Protein AF-A0A243S4L9-F1 (afdb_monomer)

Secondary structure (DSSP, 8-state):
---TTHHHHGGGS------------S--------HHHHHHHHHHHHHHHHHHHHHHH-GGG-HHHHHHHTTSHHHHHHHHHHHHHHHHHHHHHHHHHHHHHHHHHSS-HHHHHHHHHHHHHHHHS-HHHHHHHHHHHHHH-S------TTS-------GGGSHHHHHHS---

Structure (mmCIF, N/CA/C/O backbone):
data_AF-A0A243S4L9-F1
#
_entry.id   AF-A0A243S4L9-F1
#
loop_
_atom_site.group_PDB
_atom_site.id
_atom_site.type_symbol
_atom_site.label_atom_id
_atom_site.label_alt_id
_atom_site.label_comp_id
_atom_site.label_asym_id
_atom_site.label_entity_id
_atom_site.label_seq_id
_atom_site.pdbx_PDB_ins_code
_atom_site.Cartn_x
_atom_site.Cartn_y
_atom_site.Cartn_z
_atom_site.occupancy
_atom_site.B_iso_or_equiv
_atom_site.auth_seq_id
_atom_site.auth_comp_id
_atom_site.auth_asym_id
_atom_site.auth_atom_id
_atom_site.pdbx_PDB_model_num
ATOM 1 N N . MET A 1 1 ? -26.413 -78.019 -57.243 1.00 52.31 1 MET A N 1
ATOM 2 C CA . MET A 1 1 ? -27.837 -77.935 -56.861 1.00 52.31 1 MET A CA 1
ATOM 3 C C . MET A 1 1 ? -27.950 -78.443 -55.435 1.00 52.31 1 MET A C 1
ATOM 5 O O . MET A 1 1 ? -27.911 -79.645 -55.235 1.00 52.31 1 MET A O 1
ATOM 9 N N . VAL A 1 2 ? -27.955 -77.531 -54.462 1.00 54.78 2 VAL A N 1
ATOM 10 C CA . VAL A 1 2 ? -28.235 -77.826 -53.047 1.00 54.78 2 VAL A CA 1
ATOM 11 C C . VAL A 1 2 ? -29.702 -77.471 -52.835 1.00 54.78 2 VAL A C 1
ATOM 13 O O . VAL A 1 2 ? -30.132 -76.404 -53.281 1.00 54.78 2 VAL A O 1
ATOM 16 N N . SER A 1 3 ? -30.482 -78.390 -52.273 1.00 62.06 3 SER A N 1
ATOM 17 C CA . SER A 1 3 ? -31.931 -78.239 -52.160 1.00 62.06 3 SER A CA 1
ATOM 18 C C . SER A 1 3 ? -32.271 -77.345 -50.953 1.00 62.06 3 SER A C 1
ATOM 20 O O . SER A 1 3 ? -31.573 -77.419 -49.941 1.00 62.06 3 SER A O 1
ATOM 22 N N . PRO A 1 4 ? -33.329 -76.510 -50.986 1.00 61.44 4 PRO A N 1
ATOM 23 C CA . PRO A 1 4 ? -33.692 -75.623 -49.868 1.00 61.44 4 PRO A CA 1
ATOM 24 C C . PRO A 1 4 ? -33.952 -76.343 -48.527 1.00 61.44 4 PRO A C 1
ATOM 26 O O . PRO A 1 4 ? -33.908 -75.721 -47.466 1.00 61.44 4 PRO A O 1
ATOM 29 N N . SER A 1 5 ? -34.199 -77.656 -48.559 1.00 65.31 5 SER A N 1
ATOM 30 C CA . SER A 1 5 ? -34.367 -78.519 -47.382 1.00 65.31 5 SER A CA 1
ATOM 31 C C . SER A 1 5 ? -33.074 -78.751 -46.589 1.00 65.31 5 SER A C 1
ATOM 33 O O . SER A 1 5 ? -33.130 -79.023 -45.392 1.00 65.31 5 SER A O 1
ATOM 35 N N . ASP A 1 6 ? -31.905 -78.592 -47.215 1.00 59.66 6 ASP A N 1
ATOM 36 C CA . ASP A 1 6 ? -30.606 -78.835 -46.567 1.00 59.66 6 ASP A CA 1
ATOM 37 C C . ASP A 1 6 ? -30.154 -77.632 -45.712 1.00 59.66 6 ASP A C 1
ATOM 39 O O . ASP A 1 6 ? -29.329 -77.761 -44.804 1.00 59.66 6 ASP A O 1
ATOM 43 N N . LEU A 1 7 ? -30.750 -76.453 -45.946 1.00 59.25 7 LEU A N 1
ATOM 44 C CA . LEU A 1 7 ? -30.537 -75.245 -45.139 1.00 59.25 7 LEU A CA 1
ATOM 45 C C . LEU A 1 7 ? -31.384 -75.223 -43.856 1.00 59.25 7 LEU A C 1
ATOM 47 O O . LEU A 1 7 ? -31.039 -74.539 -42.897 1.00 59.25 7 LEU A O 1
ATOM 51 N N . THR A 1 8 ? -32.501 -75.954 -43.825 1.00 59.66 8 THR A N 1
ATOM 52 C CA . THR A 1 8 ? -33.418 -75.975 -42.672 1.00 59.66 8 THR A CA 1
ATOM 53 C C . THR A 1 8 ? -32.981 -76.971 -41.596 1.00 59.66 8 THR A C 1
ATOM 55 O O . THR A 1 8 ? -33.236 -76.735 -40.417 1.00 59.66 8 THR A O 1
ATOM 58 N N . ALA A 1 9 ? -32.242 -78.024 -41.963 1.00 59.41 9 ALA A N 1
ATOM 59 C CA . ALA A 1 9 ? -31.705 -79.008 -41.019 1.00 59.41 9 ALA A CA 1
ATOM 60 C C . ALA A 1 9 ? -30.466 -78.516 -40.236 1.00 59.41 9 ALA A C 1
ATOM 62 O O . ALA A 1 9 ? -30.217 -78.978 -39.124 1.00 59.41 9 ALA A O 1
ATOM 63 N N . SER A 1 10 ? -29.707 -77.554 -40.772 1.00 55.28 10 SER A N 1
ATOM 64 C CA . SER A 1 10 ? -28.480 -77.028 -40.146 1.00 55.28 10 SER A CA 1
ATOM 65 C C . SER A 1 10 ? -28.710 -75.851 -39.186 1.00 55.28 10 SER A C 1
ATOM 67 O O . SER A 1 10 ? -27.830 -75.531 -38.393 1.00 55.28 10 SER A O 1
ATOM 69 N N . LEU A 1 11 ? -29.908 -75.254 -39.175 1.00 58.56 11 LEU A N 1
ATOM 70 C CA . LEU A 1 11 ? -30.286 -74.198 -38.222 1.00 58.56 11 LEU A CA 1
ATOM 71 C C . LEU A 1 11 ? -30.669 -74.731 -36.828 1.00 58.56 11 LEU A C 1
ATOM 73 O O . LEU A 1 11 ? -30.783 -73.947 -35.889 1.00 58.56 11 LEU A O 1
ATOM 77 N N . HIS A 1 12 ? -30.860 -76.046 -36.671 1.00 56.94 12 HIS A N 1
ATOM 78 C CA . HIS A 1 12 ? -31.264 -76.669 -35.400 1.00 56.94 12 HIS A CA 1
ATOM 79 C C . HIS A 1 12 ? -30.102 -77.243 -34.572 1.00 56.94 12 HIS A C 1
ATOM 81 O O . HIS A 1 12 ? -30.330 -77.840 -33.521 1.00 56.94 12 HIS A O 1
ATOM 87 N N . ALA A 1 13 ? -28.855 -77.052 -35.007 1.00 61.66 13 ALA A N 1
ATOM 88 C CA . ALA A 1 13 ? -27.679 -77.575 -34.323 1.00 61.66 13 ALA A CA 1
ATOM 89 C C . ALA A 1 13 ? -26.776 -76.436 -33.833 1.00 61.66 13 ALA A C 1
ATOM 91 O O . ALA A 1 13 ? -25.832 -76.052 -34.518 1.00 61.66 13 ALA A O 1
ATOM 92 N N . SER A 1 14 ? -27.080 -75.932 -32.630 1.00 52.72 14 SER A N 1
ATOM 93 C CA . SER A 1 14 ? -26.153 -75.404 -31.604 1.00 52.72 14 SER A CA 1
ATOM 94 C C . SER A 1 14 ? -26.756 -74.196 -30.891 1.00 52.72 14 SER A C 1
ATOM 96 O O . SER A 1 14 ? -26.468 -73.048 -31.215 1.00 52.72 14 SER A O 1
ATOM 98 N N . ALA A 1 15 ? -27.566 -74.460 -29.869 1.00 58.66 15 ALA A N 1
ATOM 99 C CA . ALA A 1 15 ? -27.728 -73.524 -28.768 1.00 58.66 15 ALA A CA 1
ATOM 100 C C . ALA A 1 15 ? -26.596 -73.781 -27.757 1.00 58.66 15 ALA A C 1
ATOM 102 O O . ALA A 1 15 ? -26.594 -74.843 -27.130 1.00 58.66 15 ALA A O 1
ATOM 103 N N . PRO A 1 16 ? -25.642 -72.855 -27.551 1.00 54.69 16 PRO A N 1
ATOM 104 C CA . PRO A 1 16 ? -24.924 -72.787 -26.298 1.00 54.69 16 PRO A CA 1
ATOM 105 C C . PRO A 1 16 ? -25.747 -71.954 -25.312 1.00 54.69 16 PRO A C 1
ATOM 107 O O . PRO A 1 16 ? -26.276 -70.888 -25.627 1.00 54.69 16 PRO A O 1
ATOM 110 N N . ALA A 1 17 ? -25.874 -72.512 -24.115 1.00 54.03 17 ALA A N 1
ATOM 111 C CA . ALA A 1 17 ? -26.593 -71.989 -22.974 1.00 54.03 17 ALA A CA 1
ATOM 112 C C . ALA A 1 17 ? -26.356 -70.493 -22.709 1.00 54.03 17 ALA A C 1
ATOM 114 O O . ALA A 1 17 ? -25.229 -70.006 -22.670 1.00 54.03 17 ALA A O 1
ATOM 115 N N . THR A 1 18 ? -27.470 -69.814 -22.450 1.00 53.09 18 THR A N 1
ATOM 116 C CA . 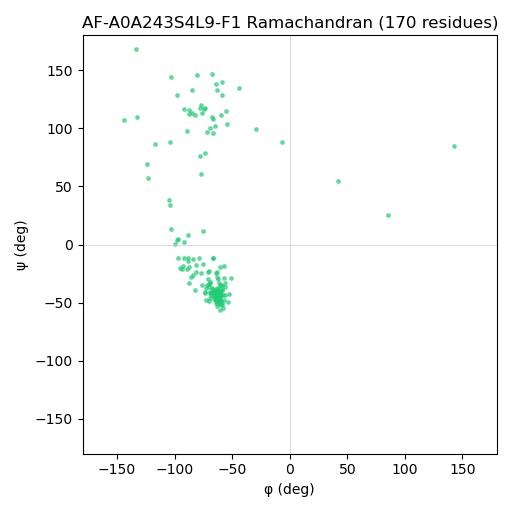THR A 1 18 ? -27.672 -68.671 -21.558 1.00 53.09 18 THR A CA 1
ATOM 117 C C . THR A 1 18 ? -26.450 -68.294 -20.708 1.00 53.09 18 THR A C 1
ATOM 119 O O . THR A 1 18 ? -26.302 -68.721 -19.566 1.00 53.09 18 THR A O 1
ATOM 122 N N . GLY A 1 19 ? -25.587 -67.440 -21.249 1.00 49.00 19 GLY A N 1
ATOM 123 C CA . GLY A 1 19 ? -24.587 -66.702 -20.486 1.00 49.00 19 GLY A CA 1
ATOM 124 C C . GLY A 1 19 ? -25.060 -65.266 -20.347 1.00 49.00 19 GLY A C 1
ATOM 125 O O . GLY A 1 19 ? -24.766 -64.445 -21.209 1.00 49.00 19 GLY A O 1
ATOM 126 N N . GLY A 1 20 ? -25.842 -64.979 -19.304 1.00 49.94 20 GLY A N 1
ATOM 127 C CA . GLY A 1 20 ? -26.303 -63.630 -18.994 1.00 49.94 20 GLY A CA 1
ATOM 128 C C . GLY A 1 20 ? -25.117 -62.674 -18.879 1.00 49.94 20 GLY A C 1
ATOM 129 O O . GLY A 1 20 ? -24.396 -62.679 -17.881 1.00 49.94 20 GLY A O 1
ATOM 130 N N . ALA A 1 21 ? -24.908 -61.857 -19.909 1.00 50.62 21 ALA A N 1
ATOM 131 C CA . ALA A 1 21 ? -24.035 -60.702 -19.836 1.00 50.62 21 ALA A CA 1
ATOM 132 C C . ALA A 1 21 ? -24.694 -59.718 -18.867 1.00 50.62 21 ALA A C 1
ATOM 134 O O . ALA A 1 21 ? -25.634 -59.014 -19.221 1.00 50.62 21 ALA A O 1
ATOM 135 N N . LYS A 1 22 ? -24.241 -59.790 -17.613 1.00 57.59 22 LYS A N 1
ATOM 136 C CA . LYS A 1 22 ? -24.585 -58.946 -16.470 1.00 57.59 22 LYS A CA 1
ATOM 137 C C . LYS A 1 22 ? -24.976 -57.523 -16.894 1.00 57.59 22 LYS A C 1
ATOM 139 O O . LYS A 1 22 ? -24.121 -56.661 -17.051 1.00 57.59 22 LYS A O 1
ATOM 144 N N . THR A 1 23 ? -26.278 -57.261 -16.954 1.00 53.56 23 THR A N 1
ATOM 145 C CA . THR A 1 23 ? -26.860 -55.909 -16.865 1.00 53.56 23 THR A CA 1
ATOM 146 C C . THR A 1 23 ? -26.828 -55.383 -15.416 1.00 53.56 23 THR A C 1
ATOM 148 O O . THR A 1 23 ? -27.438 -54.367 -15.101 1.00 53.56 23 THR A O 1
ATOM 151 N N . ASP A 1 24 ? -26.105 -56.068 -14.525 1.00 54.69 24 ASP A N 1
ATOM 152 C CA . ASP A 1 24 ? -26.030 -55.796 -13.087 1.00 54.69 24 ASP A CA 1
ATOM 153 C C . ASP A 1 24 ? -24.939 -54.790 -12.693 1.00 54.69 24 ASP A C 1
ATOM 155 O O . ASP A 1 24 ? -24.702 -54.590 -11.504 1.00 54.69 24 ASP A O 1
ATOM 159 N N . ASP A 1 25 ? -24.279 -54.136 -13.652 1.00 60.59 25 ASP A N 1
ATOM 160 C CA . ASP A 1 25 ? -23.197 -53.182 -13.362 1.00 60.59 25 ASP A CA 1
ATOM 161 C C . ASP A 1 25 ? -23.628 -51.714 -13.510 1.00 60.59 25 ASP A C 1
ATOM 163 O O . ASP A 1 25 ? -22.858 -50.844 -13.909 1.00 60.59 25 ASP A O 1
ATOM 167 N N . LEU A 1 26 ? -24.892 -51.418 -13.186 1.00 66.06 26 LEU A N 1
ATOM 168 C CA . LEU A 1 26 ? -25.318 -50.048 -12.907 1.00 66.06 26 LEU A CA 1
ATOM 169 C C . LEU A 1 26 ? -25.083 -49.769 -11.414 1.00 66.06 26 LEU A C 1
ATOM 171 O O . LEU A 1 26 ? -25.766 -50.362 -10.574 1.00 66.06 26 LEU A O 1
ATOM 175 N N . PRO A 1 27 ? -24.138 -48.877 -11.048 1.00 65.44 27 PRO A N 1
ATOM 176 C CA . PRO A 1 27 ? -23.802 -48.607 -9.656 1.00 65.44 27 PRO A CA 1
ATOM 177 C C . PRO A 1 27 ? -25.045 -48.194 -8.868 1.00 65.44 27 PRO A C 1
ATOM 179 O O . PRO A 1 27 ? -25.651 -47.151 -9.120 1.00 65.44 27 PRO A O 1
ATOM 182 N N . ARG A 1 28 ? -25.443 -49.021 -7.897 1.00 64.56 28 ARG A N 1
ATOM 183 C CA . ARG A 1 28 ? -26.594 -48.763 -7.028 1.00 64.56 28 ARG A CA 1
ATOM 184 C C . ARG A 1 28 ? -26.320 -47.524 -6.177 1.00 64.56 28 ARG A C 1
ATOM 186 O O . ARG A 1 28 ? -25.606 -47.585 -5.177 1.00 64.56 28 ARG A O 1
ATOM 193 N N . ILE A 1 29 ? -26.909 -46.396 -6.566 1.00 61.16 29 ILE A N 1
ATOM 194 C CA . ILE A 1 29 ? -26.822 -45.131 -5.833 1.00 61.16 29 ILE A CA 1
ATOM 195 C C . ILE A 1 29 ? -27.603 -45.284 -4.524 1.00 61.16 29 ILE A C 1
ATOM 197 O O . ILE A 1 29 ? -28.830 -45.199 -4.490 1.00 61.16 29 ILE A O 1
ATOM 201 N N . VAL A 1 30 ? -26.887 -45.529 -3.427 1.00 63.09 30 VAL A N 1
ATOM 202 C CA . VAL A 1 30 ? -27.450 -45.495 -2.074 1.00 63.09 30 VAL A CA 1
ATOM 203 C C . VAL A 1 30 ? -27.355 -44.054 -1.560 1.00 63.09 30 VAL A C 1
ATOM 205 O O . VAL A 1 30 ? -26.243 -43.550 -1.379 1.00 63.09 30 VAL A O 1
ATOM 208 N N . PRO A 1 31 ? -28.476 -43.358 -1.296 1.00 60.91 31 PRO A N 1
ATOM 209 C CA . PRO A 1 31 ? -28.429 -41.997 -0.782 1.00 60.91 31 PRO A CA 1
ATOM 210 C C . PRO A 1 31 ? -27.954 -42.007 0.678 1.00 60.91 31 PRO A C 1
ATOM 212 O O . PRO A 1 31 ? -28.738 -42.192 1.611 1.00 60.91 31 PRO A O 1
ATOM 215 N N . ARG A 1 32 ? -26.654 -41.779 0.908 1.00 59.81 32 ARG A N 1
ATOM 216 C CA . ARG A 1 32 ? -26.142 -41.467 2.251 1.00 59.81 32 ARG A CA 1
ATOM 217 C C . ARG A 1 32 ? -26.676 -40.100 2.672 1.00 59.81 32 ARG A C 1
ATOM 219 O O . ARG A 1 32 ? -26.245 -39.067 2.163 1.00 59.81 32 ARG A O 1
ATOM 226 N N . ARG A 1 33 ? -27.594 -40.076 3.637 1.00 59.59 33 ARG A N 1
ATOM 227 C CA . ARG A 1 33 ? -28.068 -38.838 4.270 1.00 59.59 33 ARG A CA 1
ATOM 228 C C . ARG A 1 33 ? -26.908 -38.225 5.062 1.00 59.59 33 ARG A C 1
ATOM 230 O O . ARG A 1 33 ? -26.494 -38.768 6.081 1.00 59.59 33 ARG A O 1
ATOM 237 N N . HIS A 1 34 ? -26.349 -37.119 4.572 1.00 64.81 34 HIS A N 1
ATOM 238 C CA . HIS A 1 34 ? -25.206 -36.426 5.181 1.00 64.81 34 HIS A CA 1
ATOM 239 C C . HIS A 1 34 ? -25.640 -35.607 6.414 1.00 64.81 34 HIS A C 1
ATOM 241 O O . HIS A 1 34 ? -25.486 -34.388 6.451 1.00 64.81 34 HIS A O 1
ATOM 247 N N . ILE A 1 35 ? -26.186 -36.279 7.431 1.00 71.69 35 ILE A N 1
ATOM 248 C CA . ILE A 1 35 ? -26.654 -35.658 8.682 1.00 71.69 35 ILE A CA 1
ATOM 249 C C . ILE A 1 35 ? -25.494 -34.943 9.391 1.00 71.69 35 ILE A C 1
ATOM 251 O O . ILE A 1 35 ? -25.684 -33.852 9.913 1.00 71.69 35 ILE A O 1
ATOM 255 N N . GLY A 1 36 ? -24.270 -35.483 9.312 1.00 77.56 36 GLY A N 1
ATOM 256 C CA . GLY A 1 36 ? -23.070 -34.836 9.857 1.00 77.56 36 GLY A CA 1
ATOM 257 C C . GLY A 1 36 ? -22.729 -33.495 9.195 1.00 77.56 36 GLY A C 1
ATOM 258 O O . GLY A 1 36 ? -22.353 -32.558 9.890 1.00 77.56 36 GLY A O 1
ATOM 259 N N . ARG A 1 37 ? -22.935 -33.362 7.874 1.00 79.62 37 ARG A N 1
ATOM 260 C CA . ARG A 1 37 ? -22.767 -32.083 7.157 1.00 79.62 37 ARG A CA 1
ATOM 261 C C . ARG A 1 37 ? -23.884 -31.100 7.495 1.00 79.62 37 ARG A C 1
ATOM 263 O O . ARG A 1 37 ? -23.652 -29.901 7.538 1.00 79.62 37 ARG A O 1
ATOM 270 N N . LEU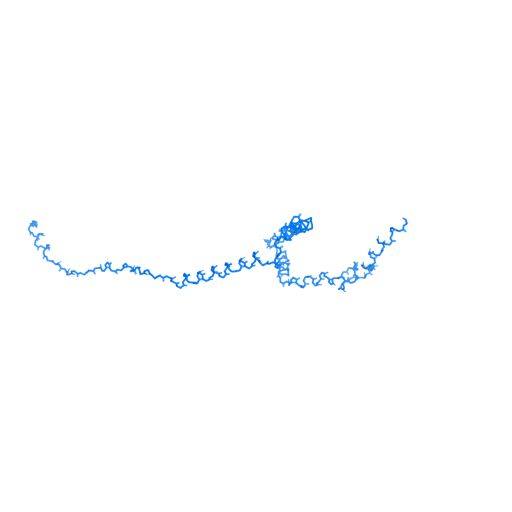 A 1 38 ? -25.096 -31.607 7.716 1.00 82.69 38 LEU A N 1
ATOM 271 C CA . LEU A 1 38 ? -26.232 -30.778 8.104 1.00 82.69 38 LEU A CA 1
ATOM 272 C C . LEU A 1 38 ? -26.054 -30.230 9.526 1.00 82.69 38 LEU A C 1
ATOM 274 O O . LEU A 1 38 ? -26.312 -29.057 9.765 1.00 82.69 38 LEU A O 1
ATOM 278 N N . LEU A 1 39 ? -25.566 -31.064 10.446 1.00 87.88 39 LEU A N 1
ATOM 279 C CA . LEU A 1 39 ? -25.280 -30.680 11.823 1.00 87.88 39 LEU A CA 1
ATOM 280 C C . LEU A 1 39 ? -24.133 -29.667 11.884 1.00 87.88 39 LEU A C 1
ATOM 282 O O . LEU A 1 39 ? -24.271 -28.639 12.538 1.00 87.88 39 LEU A O 1
ATOM 286 N N . SER A 1 40 ? -23.031 -29.906 11.164 1.00 84.69 40 SER A N 1
ATOM 287 C CA . SER A 1 40 ? -21.921 -28.950 11.112 1.00 84.69 40 SER A CA 1
ATOM 288 C C . SER A 1 40 ? -22.324 -27.631 10.453 1.00 84.69 40 SER A C 1
ATOM 290 O O . SER A 1 40 ? -21.955 -26.571 10.954 1.00 84.69 40 SER A O 1
ATOM 292 N N . ALA A 1 41 ? -23.135 -27.673 9.392 1.00 88.00 41 ALA A N 1
ATOM 293 C CA . ALA A 1 41 ? -23.698 -26.475 8.780 1.00 88.00 41 ALA A CA 1
ATOM 294 C C . ALA A 1 41 ? -24.608 -25.719 9.757 1.00 88.00 41 ALA A C 1
ATOM 296 O O . ALA A 1 41 ? -24.455 -24.512 9.900 1.00 88.00 41 ALA A O 1
ATOM 297 N N . ALA A 1 42 ? -25.500 -2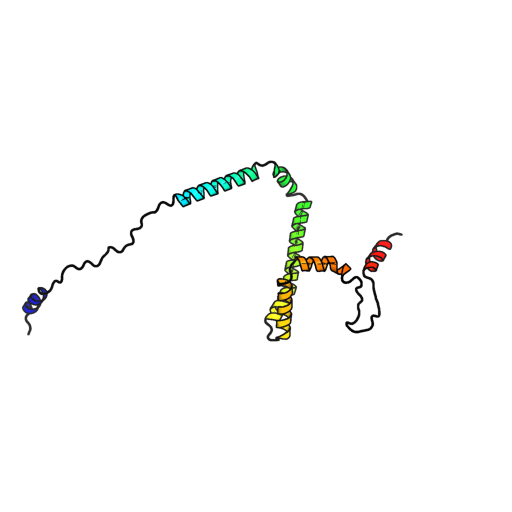6.409 10.472 1.00 91.88 42 ALA A N 1
ATOM 298 C CA . ALA A 1 42 ? -26.381 -25.791 11.461 1.00 91.88 42 ALA A CA 1
ATOM 299 C C . ALA A 1 42 ? -25.592 -25.137 12.605 1.00 91.88 42 ALA A C 1
ATOM 301 O O . ALA A 1 42 ? -25.884 -24.004 12.979 1.00 91.88 42 ALA A O 1
ATOM 302 N N . VAL A 1 43 ? -24.555 -25.809 13.117 1.00 94.44 43 VAL A N 1
ATOM 303 C CA . VAL A 1 43 ? -23.670 -25.263 14.157 1.00 94.44 43 VAL A CA 1
ATOM 304 C C . VAL A 1 43 ? -22.891 -24.053 13.641 1.00 94.44 43 VAL A C 1
ATOM 306 O O . VAL A 1 43 ? -22.848 -23.030 14.317 1.00 94.44 43 VAL A O 1
ATOM 309 N N . ALA A 1 44 ? -22.319 -24.122 12.437 1.00 92.94 44 ALA A N 1
ATOM 310 C CA . ALA A 1 44 ? -21.611 -22.991 11.838 1.00 92.94 44 ALA A CA 1
ATOM 311 C C . ALA A 1 44 ? -22.538 -21.782 11.637 1.00 92.94 44 ALA A C 1
ATOM 313 O O . ALA A 1 44 ? -22.158 -20.653 11.943 1.00 92.94 44 ALA A O 1
ATOM 314 N N . LEU A 1 45 ? -23.771 -22.019 11.182 1.00 94.50 45 LEU A N 1
ATOM 315 C CA . LEU A 1 45 ? -24.772 -20.973 10.978 1.00 94.50 45 LEU A CA 1
ATOM 316 C C . LE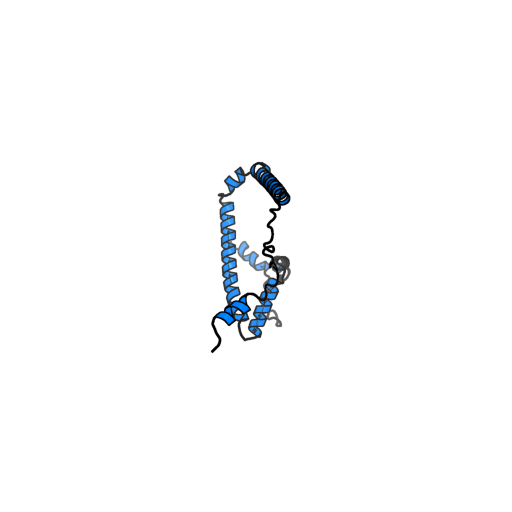U A 1 45 ? -25.226 -20.363 12.309 1.00 94.50 45 LEU A C 1
ATOM 318 O O . LEU A 1 45 ? -25.393 -19.149 12.398 1.00 94.50 45 LEU A O 1
ATOM 322 N N . LEU A 1 46 ? -25.352 -21.182 13.358 1.00 94.69 46 LEU A N 1
ATOM 323 C CA . LEU A 1 46 ? -25.646 -20.729 14.716 1.00 94.69 46 LEU A CA 1
ATOM 324 C C . LEU A 1 46 ? -24.517 -19.846 15.267 1.00 94.69 46 LEU A C 1
ATOM 326 O O . LEU A 1 46 ? -24.784 -18.756 15.768 1.00 94.69 46 LEU A O 1
ATOM 330 N N . LEU A 1 47 ? -23.261 -20.282 15.143 1.00 94.00 47 LEU A N 1
ATOM 331 C CA . LEU A 1 47 ? -22.097 -19.511 15.592 1.00 94.00 47 LEU A CA 1
ATOM 332 C C . LEU A 1 47 ? -21.970 -18.191 14.830 1.00 94.00 47 LEU A C 1
ATOM 334 O O . LEU A 1 47 ? -21.740 -17.146 15.436 1.00 94.00 47 LEU A O 1
ATOM 338 N N . PHE A 1 48 ? -22.182 -18.219 13.515 1.00 94.50 48 PHE A N 1
ATOM 339 C CA . PHE A 1 48 ? -22.211 -17.014 12.697 1.00 94.50 48 PHE A CA 1
ATOM 340 C C . PHE A 1 48 ? -23.340 -16.068 13.130 1.00 94.50 48 PHE A C 1
ATOM 342 O O . PHE A 1 48 ? -23.104 -14.877 13.326 1.00 94.50 48 PHE A O 1
ATOM 349 N N . ALA A 1 49 ? -24.547 -16.589 13.370 1.00 93.31 49 ALA A N 1
ATOM 350 C CA . ALA A 1 49 ? -25.668 -15.798 13.870 1.00 93.31 49 ALA A CA 1
ATOM 351 C C . ALA A 1 49 ? -25.382 -15.205 15.259 1.00 93.31 49 ALA A C 1
ATOM 353 O O . ALA A 1 49 ? -25.729 -14.050 15.504 1.00 93.31 49 ALA A O 1
ATOM 354 N N . MET A 1 50 ? -24.711 -15.942 16.151 1.00 90.75 50 MET A N 1
ATOM 355 C CA . MET A 1 50 ? -24.263 -15.426 17.451 1.00 90.75 50 MET A CA 1
ATOM 356 C C . MET A 1 50 ? -23.218 -14.318 17.300 1.00 90.75 50 MET A C 1
ATOM 358 O O . MET A 1 50 ? -23.299 -13.316 18.013 1.00 90.75 50 MET A O 1
ATOM 362 N N . LEU A 1 51 ? -22.276 -14.455 16.364 1.00 91.88 51 LEU A N 1
ATOM 363 C CA . LEU A 1 51 ? -21.275 -13.427 16.083 1.00 91.88 51 LEU A CA 1
ATOM 364 C C . LEU A 1 51 ? -21.934 -12.149 15.555 1.00 91.88 51 LEU A C 1
ATOM 366 O O . LEU A 1 51 ? -21.704 -11.075 16.101 1.00 91.88 51 LEU A O 1
ATOM 370 N N . VAL A 1 52 ? -22.801 -12.265 14.547 1.00 91.50 52 VAL A N 1
ATOM 371 C CA . VAL A 1 52 ? -23.535 -11.124 13.975 1.00 91.50 52 VAL A CA 1
ATOM 372 C C . VAL A 1 52 ? -24.420 -10.468 15.032 1.00 91.50 52 VAL A C 1
ATOM 374 O O . VAL A 1 52 ? -24.416 -9.248 15.177 1.00 91.50 52 VAL A O 1
ATOM 377 N N . ASN A 1 53 ? -25.134 -11.275 15.818 1.00 90.19 53 ASN A N 1
ATOM 378 C CA . ASN A 1 53 ? -25.918 -10.812 16.953 1.00 90.19 53 ASN A CA 1
ATOM 379 C C . ASN A 1 53 ? -25.063 -9.982 17.927 1.00 90.19 53 ASN A C 1
ATOM 381 O O . ASN A 1 53 ? -25.457 -8.875 18.295 1.00 90.19 53 ASN A O 1
ATOM 385 N N . SER A 1 54 ? -23.896 -10.507 18.30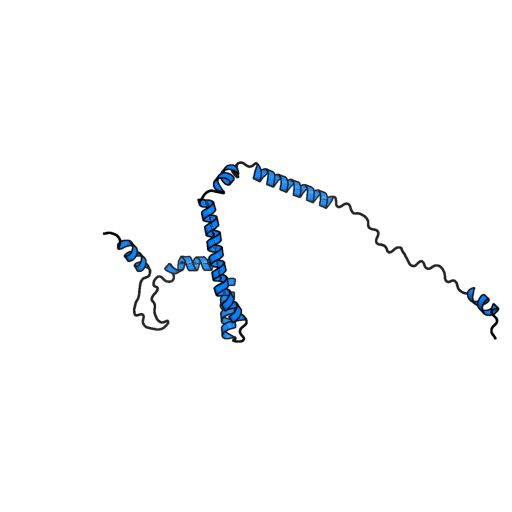7 1.00 87.94 54 SER A N 1
ATOM 386 C CA . SER A 1 54 ? -22.953 -9.828 19.193 1.00 87.94 54 SER A CA 1
ATOM 387 C C . SER A 1 54 ? -22.482 -8.512 18.582 1.00 87.94 54 SER A C 1
ATOM 389 O O . SER A 1 54 ? -22.636 -7.471 19.200 1.00 87.94 54 SER A O 1
ATOM 391 N N . VAL A 1 55 ? -22.014 -8.515 17.336 1.00 88.62 55 VAL A N 1
ATOM 392 C CA . VAL A 1 55 ? -21.529 -7.314 16.641 1.00 88.62 55 VAL A CA 1
ATOM 393 C C . VAL A 1 55 ? -22.608 -6.227 16.578 1.00 88.62 55 VAL A C 1
ATOM 395 O O . VAL A 1 55 ? -22.351 -5.094 16.972 1.00 88.62 55 VAL A O 1
ATOM 398 N N . VAL A 1 56 ? -23.836 -6.568 16.179 1.00 86.00 56 VAL A N 1
ATOM 399 C CA . VAL A 1 56 ? -24.927 -5.594 15.994 1.00 86.00 56 VAL A CA 1
ATOM 400 C C . VAL A 1 56 ? -25.492 -5.078 17.321 1.00 86.00 56 VAL A C 1
ATOM 402 O O . VAL A 1 56 ? -25.765 -3.885 17.446 1.00 86.00 56 VAL A O 1
ATOM 405 N N . ARG A 1 57 ? -25.688 -5.944 18.325 1.00 81.75 57 ARG A N 1
ATOM 406 C CA . ARG A 1 57 ? -26.320 -5.552 19.603 1.00 81.75 57 ARG A CA 1
ATOM 407 C C . ARG A 1 57 ? -25.333 -5.108 20.679 1.00 81.75 57 ARG A C 1
ATOM 409 O O . ARG A 1 57 ? -25.759 -4.541 21.686 1.00 81.75 57 ARG A O 1
ATOM 416 N N . ASN A 1 58 ? -24.036 -5.329 20.494 1.00 85.12 58 ASN A N 1
ATOM 417 C CA . ASN A 1 58 ? -23.039 -4.918 21.471 1.00 85.12 58 ASN A CA 1
ATOM 418 C C . ASN A 1 58 ? -22.832 -3.398 21.432 1.00 85.12 58 ASN A C 1
ATOM 420 O O . ASN A 1 58 ? -22.333 -2.830 20.460 1.00 85.12 58 ASN A O 1
ATOM 424 N N . ARG A 1 59 ? -23.172 -2.747 22.551 1.00 76.25 59 ARG A N 1
ATOM 425 C CA . ARG A 1 59 ? -23.016 -1.300 22.750 1.00 76.25 59 ARG A CA 1
ATOM 426 C C . ARG A 1 59 ? -21.560 -0.835 22.647 1.00 76.25 59 ARG A C 1
ATOM 428 O O . ARG A 1 59 ? -21.346 0.343 22.386 1.00 76.25 59 ARG A O 1
ATOM 435 N N . ALA A 1 60 ? -20.577 -1.728 22.791 1.00 78.69 60 ALA A N 1
ATOM 436 C CA . ALA A 1 60 ? -19.164 -1.407 22.597 1.00 78.69 60 ALA A CA 1
ATOM 437 C C . ALA A 1 60 ? -18.835 -0.963 21.159 1.00 78.69 60 ALA A C 1
ATOM 439 O O . ALA A 1 60 ? -17.943 -0.142 20.981 1.00 78.69 60 ALA A O 1
ATOM 440 N N . PHE A 1 61 ? -19.567 -1.444 20.142 1.00 76.81 61 PHE A N 1
ATOM 441 C CA . PHE A 1 61 ? -19.347 -1.032 18.747 1.00 76.81 61 PHE A CA 1
ATOM 442 C C . PHE A 1 61 ? -19.880 0.373 18.432 1.00 76.81 61 PHE A C 1
ATOM 444 O O . PHE A 1 61 ? -19.498 0.944 17.417 1.00 76.81 61 PHE A O 1
ATOM 451 N N . GLN A 1 62 ? -20.751 0.932 19.286 1.00 84.31 62 GLN A N 1
ATOM 452 C CA . GLN A 1 62 ? -21.324 2.278 19.144 1.00 84.31 62 GLN A CA 1
ATOM 453 C C . GLN A 1 62 ? -21.746 2.631 17.704 1.00 84.31 62 GLN A C 1
ATOM 455 O O . GLN A 1 62 ? -21.351 3.663 17.160 1.00 84.31 62 GLN A O 1
ATOM 460 N N . TRP A 1 63 ? -22.591 1.792 17.091 1.00 83.44 63 TRP A N 1
ATOM 461 C CA . TRP A 1 63 ? -23.077 1.960 15.709 1.00 83.44 63 TRP A CA 1
ATOM 462 C C . TRP A 1 63 ? -23.653 3.351 15.404 1.00 83.44 63 TRP A C 1
ATOM 464 O O . TRP A 1 63 ? -23.554 3.832 14.280 1.00 83.44 63 TRP A O 1
ATOM 474 N N . GLU A 1 64 ? -24.195 4.030 16.413 1.00 81.81 64 GLU A N 1
ATOM 475 C CA . GLU A 1 64 ? -24.680 5.409 16.325 1.00 81.81 64 GLU A CA 1
ATOM 476 C C . GLU A 1 64 ? -23.549 6.436 16.110 1.00 81.81 64 GLU A C 1
ATOM 478 O O . GLU A 1 64 ? -23.682 7.363 15.313 1.00 81.81 64 GLU A O 1
ATOM 483 N N . VAL A 1 65 ? -22.408 6.276 16.790 1.00 80.81 65 VAL A N 1
ATOM 484 C CA . VAL A 1 65 ? -21.224 7.136 16.610 1.00 80.81 65 VAL A CA 1
ATOM 485 C C . VAL A 1 65 ? -20.591 6.884 15.250 1.00 80.81 65 VAL A C 1
ATOM 487 O O . VAL A 1 65 ? -20.244 7.854 14.575 1.00 80.81 65 VAL A O 1
ATOM 490 N N . VAL A 1 66 ? -20.511 5.616 14.833 1.00 81.69 66 VAL A N 1
ATOM 491 C CA . VAL A 1 66 ? -20.038 5.229 13.497 1.00 81.69 66 VAL A CA 1
ATOM 492 C C . VAL A 1 66 ? -20.916 5.870 12.426 1.00 81.69 66 VAL A C 1
ATOM 494 O O . VAL A 1 66 ? -20.390 6.573 11.573 1.00 81.69 66 VAL A O 1
ATOM 497 N N . GLY A 1 67 ? -22.243 5.718 12.511 1.00 81.44 67 GLY A N 1
ATOM 498 C CA . GLY A 1 67 ? -23.179 6.309 11.551 1.00 81.44 67 GLY A CA 1
ATOM 499 C C . GLY A 1 67 ? -23.076 7.834 11.459 1.00 81.44 67 GLY A C 1
ATOM 500 O O . GLY A 1 67 ? -23.105 8.379 10.360 1.00 81.44 67 GLY A O 1
ATOM 501 N N . ARG A 1 68 ? -22.878 8.527 12.591 1.00 81.81 68 ARG A N 1
ATOM 502 C CA . ARG A 1 68 ? -22.691 9.989 12.614 1.00 81.81 68 ARG A CA 1
ATOM 503 C C . ARG A 1 68 ? -21.337 10.459 12.074 1.00 81.81 68 ARG A C 1
ATOM 505 O O . ARG A 1 68 ? -21.282 11.506 11.440 1.00 81.81 68 ARG A O 1
ATOM 512 N N . HIS A 1 69 ? -20.249 9.728 12.332 1.00 82.94 69 HIS A N 1
ATOM 513 C CA . HIS A 1 69 ? -18.900 10.125 11.896 1.00 82.94 69 HIS A CA 1
ATOM 514 C C . HIS A 1 69 ? -18.541 9.624 10.499 1.00 82.94 69 HIS A C 1
ATOM 516 O O . HIS A 1 69 ? -17.593 10.140 9.909 1.00 82.94 69 HIS A O 1
ATOM 522 N N . PHE A 1 70 ? -19.298 8.677 9.943 1.00 81.75 70 PHE A N 1
ATOM 523 C CA . PHE A 1 70 ? -19.050 8.124 8.612 1.00 81.75 70 PHE A CA 1
ATOM 524 C C . PHE A 1 70 ? -19.011 9.207 7.523 1.00 81.75 70 PHE A C 1
ATOM 526 O O . PHE A 1 70 ? -18.192 9.137 6.614 1.00 81.75 70 PHE A O 1
ATOM 533 N N . THR A 1 71 ? -19.851 10.241 7.647 1.00 83.25 71 THR A N 1
ATOM 534 C CA . THR A 1 71 ? -19.893 11.401 6.738 1.00 83.25 71 THR A CA 1
ATOM 535 C C . THR A 1 71 ? -19.235 12.652 7.321 1.00 83.25 71 THR A C 1
ATOM 537 O O . THR A 1 71 ? -19.447 13.752 6.815 1.00 83.25 71 THR A O 1
ATOM 540 N N . SER A 1 72 ? -18.471 12.526 8.409 1.00 87.06 72 SER A N 1
ATOM 541 C CA . SER A 1 72 ? -17.710 13.659 8.940 1.00 87.06 72 SER A CA 1
ATOM 542 C C . SER A 1 72 ? -16.593 14.049 7.970 1.00 87.06 72 SER A C 1
ATOM 544 O O . SER A 1 72 ? -16.007 13.183 7.315 1.00 87.06 72 SER A O 1
ATOM 546 N N . ALA A 1 73 ? -16.275 15.346 7.903 1.00 87.50 73 ALA A N 1
ATOM 547 C CA . ALA A 1 73 ? -15.221 15.861 7.027 1.00 87.50 73 ALA A CA 1
ATOM 548 C C . ALA A 1 73 ? -13.895 15.112 7.232 1.00 87.50 73 ALA A C 1
ATOM 550 O O . ALA A 1 73 ? -13.302 14.664 6.267 1.00 87.50 73 ALA A O 1
ATOM 551 N N . ALA A 1 74 ? -13.509 14.828 8.480 1.00 89.06 74 ALA A N 1
ATOM 552 C CA . ALA A 1 74 ? -12.282 14.092 8.783 1.00 89.06 74 ALA A CA 1
ATOM 553 C C . ALA A 1 74 ? -12.227 12.684 8.154 1.00 89.06 74 ALA A C 1
ATOM 555 O O . ALA A 1 74 ? -11.172 12.260 7.682 1.00 89.06 74 ALA A O 1
ATOM 556 N N . VAL A 1 75 ? -13.347 11.950 8.131 1.00 90.88 75 VAL A N 1
ATOM 557 C CA . VAL A 1 75 ? -13.405 10.604 7.532 1.00 90.88 75 VAL A CA 1
ATOM 558 C C . VAL A 1 75 ? -13.370 10.685 6.008 1.00 90.88 75 VAL A C 1
ATOM 560 O O . VAL A 1 75 ? -12.658 9.907 5.372 1.00 90.88 75 VAL A O 1
ATOM 563 N N . LEU A 1 76 ? -14.087 11.644 5.421 1.00 92.81 76 LEU A N 1
ATOM 564 C CA . LEU A 1 76 ? -14.084 11.865 3.975 1.00 92.81 76 LEU A CA 1
ATOM 565 C C . LEU A 1 76 ? -12.727 12.376 3.475 1.00 92.81 76 LEU A C 1
ATOM 567 O O . LEU A 1 76 ? -12.238 11.879 2.466 1.00 92.81 76 LEU A O 1
ATOM 571 N N . ASP A 1 77 ? -12.083 13.284 4.203 1.00 93.75 77 ASP A N 1
ATOM 572 C CA . ASP A 1 77 ? -10.752 13.807 3.888 1.00 93.75 77 ASP A CA 1
ATOM 573 C C . ASP A 1 77 ? -9.692 12.710 4.003 1.00 93.75 77 ASP A C 1
ATOM 575 O O . ASP A 1 77 ? -8.839 12.576 3.127 1.00 93.75 77 ASP A O 1
ATOM 579 N N . GLY A 1 78 ? -9.773 11.865 5.037 1.00 93.50 78 GLY A N 1
ATOM 580 C CA . GLY A 1 78 ? -8.915 10.688 5.167 1.00 93.50 78 GLY A CA 1
ATOM 581 C C . GLY A 1 78 ? -9.107 9.703 4.011 1.00 93.50 78 GLY A C 1
ATOM 582 O O . GLY A 1 78 ? -8.130 9.236 3.420 1.00 93.50 78 GLY A O 1
ATOM 583 N N . LEU A 1 79 ? -10.358 9.427 3.633 1.00 94.62 79 LEU A N 1
ATOM 584 C CA . LEU A 1 79 ? -10.676 8.571 2.490 1.00 94.62 79 LEU A CA 1
ATOM 585 C C . LEU A 1 79 ? -10.127 9.160 1.184 1.00 94.62 79 LEU A C 1
ATOM 587 O O . LEU A 1 79 ? -9.432 8.462 0.444 1.00 94.62 79 LEU A O 1
ATOM 591 N N . LEU A 1 80 ? -10.369 10.445 0.926 1.00 96.12 80 LEU A N 1
ATOM 592 C CA . LEU A 1 80 ? -9.852 11.149 -0.245 1.00 96.12 80 LEU A CA 1
ATOM 593 C C . LEU A 1 80 ? -8.324 11.152 -0.269 1.00 96.12 80 LEU A C 1
ATOM 595 O O . LEU A 1 80 ? -7.744 10.898 -1.321 1.00 96.12 80 LEU A O 1
ATOM 599 N N . LEU A 1 81 ? -7.667 11.355 0.873 1.00 96.62 81 LEU A N 1
ATOM 600 C CA . LEU A 1 81 ? -6.212 11.315 0.977 1.00 96.62 81 LEU A CA 1
ATOM 601 C C . LEU A 1 81 ? -5.663 9.925 0.646 1.00 96.62 81 LEU A C 1
ATOM 603 O O . LEU A 1 81 ? -4.725 9.819 -0.140 1.00 96.62 81 LEU A O 1
ATOM 607 N N . THR A 1 82 ? -6.246 8.853 1.194 1.00 96.25 82 THR A N 1
ATOM 608 C CA . THR A 1 82 ? -5.811 7.482 0.865 1.00 96.25 82 THR A CA 1
ATOM 609 C C . THR A 1 82 ? -6.014 7.160 -0.610 1.00 96.25 82 THR A C 1
ATOM 611 O O . THR A 1 82 ? -5.129 6.568 -1.229 1.00 96.25 82 THR A O 1
ATOM 614 N N . LEU A 1 83 ? -7.133 7.590 -1.200 1.00 97.38 83 LEU A N 1
ATOM 615 C CA . LEU A 1 83 ? -7.429 7.373 -2.611 1.00 97.38 83 LEU A CA 1
ATOM 616 C C . LEU A 1 83 ? -6.487 8.177 -3.512 1.00 97.38 83 LEU A C 1
ATOM 618 O O . LEU A 1 83 ? -5.957 7.640 -4.483 1.00 97.38 83 LEU A O 1
ATOM 622 N N . TRP A 1 84 ? -6.230 9.435 -3.160 1.00 97.69 84 TRP A N 1
ATOM 623 C CA . TRP A 1 84 ? -5.298 10.307 -3.865 1.00 97.69 84 TRP A CA 1
ATOM 624 C C . TRP A 1 84 ? -3.870 9.762 -3.799 1.00 97.69 84 TRP A C 1
ATOM 626 O O . TRP A 1 84 ? -3.237 9.590 -4.838 1.00 97.69 84 TRP A O 1
ATOM 636 N N . LEU A 1 85 ? -3.390 9.389 -2.606 1.00 96.94 85 LEU A N 1
ATOM 637 C CA . LEU A 1 85 ? -2.077 8.763 -2.422 1.00 96.94 85 LEU A CA 1
ATOM 638 C C . LEU A 1 85 ? -1.968 7.450 -3.199 1.00 96.94 85 LEU A C 1
ATOM 640 O O . LEU A 1 85 ? -0.963 7.220 -3.868 1.00 96.94 85 LEU A O 1
ATOM 644 N N . THR A 1 86 ? -3.005 6.611 -3.158 1.00 97.12 86 THR A N 1
ATOM 645 C CA . THR A 1 86 ? -3.044 5.354 -3.919 1.00 97.12 86 THR A CA 1
ATOM 646 C C . THR A 1 86 ? -2.961 5.628 -5.415 1.00 97.12 86 THR A C 1
ATOM 648 O O . THR A 1 86 ? -2.154 5.004 -6.099 1.00 97.12 86 THR A O 1
ATOM 651 N N . GLY A 1 87 ? -3.735 6.591 -5.922 1.00 97.94 87 GLY A N 1
ATOM 652 C CA . GLY A 1 87 ? -3.701 6.994 -7.325 1.00 97.94 87 GLY A CA 1
ATOM 653 C C . GLY A 1 87 ? -2.319 7.491 -7.749 1.00 97.94 87 GLY A C 1
ATOM 654 O O . GLY A 1 87 ? -1.771 7.012 -8.740 1.00 97.94 87 GLY A O 1
ATOM 655 N N . VAL A 1 88 ? -1.713 8.386 -6.965 1.00 97.88 88 VAL A N 1
ATOM 656 C CA . VAL A 1 88 ? -0.367 8.916 -7.230 1.00 97.88 88 VAL A CA 1
ATOM 657 C C . VAL A 1 88 ? 0.678 7.799 -7.234 1.00 97.88 88 VAL A C 1
ATOM 659 O O . VAL A 1 88 ? 1.456 7.693 -8.182 1.00 97.88 88 VAL A O 1
ATOM 662 N N . VAL A 1 89 ? 0.682 6.930 -6.219 1.00 97.06 89 VAL A N 1
ATOM 663 C CA . VAL A 1 89 ? 1.627 5.805 -6.128 1.00 97.06 89 VAL A CA 1
ATOM 664 C C . VAL A 1 89 ? 1.427 4.824 -7.278 1.00 97.06 89 VAL A C 1
ATOM 666 O O . VAL A 1 89 ? 2.408 4.343 -7.839 1.00 97.06 89 VAL A O 1
ATOM 669 N N . MET A 1 90 ? 0.183 4.549 -7.668 1.00 97.62 90 MET A N 1
ATOM 670 C CA . MET A 1 90 ? -0.124 3.657 -8.783 1.00 97.62 90 MET A CA 1
ATOM 671 C C . MET A 1 90 ? 0.408 4.222 -10.103 1.00 97.62 90 MET A C 1
ATOM 673 O O . MET A 1 90 ? 1.093 3.511 -10.837 1.00 97.62 90 MET A O 1
ATOM 677 N N . VAL A 1 91 ? 0.162 5.506 -10.382 1.00 98.00 91 VAL A N 1
ATOM 678 C CA . VAL A 1 91 ? 0.669 6.182 -11.587 1.00 98.00 91 VAL A CA 1
ATOM 679 C C . VAL A 1 91 ? 2.196 6.185 -11.604 1.00 98.00 91 VAL A C 1
ATOM 681 O O . VAL A 1 91 ? 2.789 5.772 -12.598 1.00 98.00 91 VAL A O 1
ATOM 684 N N . LEU A 1 92 ? 2.847 6.575 -10.504 1.00 96.81 92 LEU A N 1
ATOM 685 C CA . LEU A 1 92 ? 4.310 6.545 -10.402 1.00 96.81 92 LEU A CA 1
ATOM 686 C C . LEU A 1 92 ? 4.865 5.125 -10.572 1.00 96.81 92 LEU A C 1
ATOM 688 O O . LEU A 1 92 ? 5.840 4.924 -11.296 1.00 96.81 92 LEU A O 1
ATOM 692 N N . GLY A 1 93 ? 4.216 4.133 -9.961 1.00 94.94 93 GLY A N 1
ATOM 693 C CA . GLY A 1 93 ? 4.561 2.721 -10.093 1.00 94.94 93 GLY A CA 1
ATOM 694 C C . GLY A 1 93 ? 4.469 2.228 -11.535 1.00 94.94 93 GLY A C 1
ATOM 695 O O . GLY A 1 93 ? 5.360 1.511 -11.986 1.00 94.94 93 GLY A O 1
ATOM 696 N N . PHE A 1 94 ? 3.455 2.651 -12.293 1.00 96.38 94 PHE A N 1
ATOM 697 C CA . PHE A 1 94 ? 3.355 2.346 -13.721 1.00 96.38 94 PHE A CA 1
ATOM 698 C C . PHE A 1 94 ? 4.419 3.065 -14.548 1.00 96.38 94 PHE A C 1
ATOM 700 O O . PHE A 1 94 ? 5.076 2.427 -15.371 1.00 96.38 94 PHE A O 1
ATOM 707 N N . LEU A 1 95 ? 4.630 4.362 -14.318 1.00 96.88 95 LEU A N 1
ATOM 708 C CA . LEU A 1 95 ? 5.625 5.151 -15.049 1.00 96.88 95 LEU A CA 1
ATOM 709 C C . LEU A 1 95 ? 7.049 4.619 -14.856 1.00 96.88 95 LEU A C 1
ATOM 711 O O . LEU A 1 95 ? 7.835 4.653 -15.796 1.00 96.88 95 LEU A O 1
ATOM 715 N N . LEU A 1 96 ? 7.373 4.098 -13.671 1.00 93.62 96 LEU A N 1
ATOM 716 C CA . LEU A 1 96 ? 8.654 3.443 -13.387 1.00 93.62 96 LEU A CA 1
ATOM 717 C C . LEU A 1 96 ? 8.675 1.980 -13.856 1.00 93.62 96 LEU A C 1
ATOM 719 O O . LEU A 1 96 ? 9.677 1.501 -14.386 1.00 93.62 96 LEU A O 1
ATOM 723 N N . GLY A 1 97 ? 7.565 1.263 -13.688 1.00 93.31 97 GLY A N 1
ATOM 724 C CA . GLY A 1 97 ? 7.447 -0.156 -14.010 1.00 93.31 97 GLY A CA 1
ATOM 725 C C . GLY A 1 97 ? 7.474 -0.454 -15.508 1.00 93.31 97 GLY A C 1
ATOM 726 O O . GLY A 1 97 ? 8.065 -1.455 -15.907 1.00 93.31 97 GLY A O 1
ATOM 727 N N . ILE A 1 98 ? 6.887 0.405 -16.347 1.00 95.31 98 ILE A N 1
ATOM 728 C CA . ILE A 1 98 ? 6.849 0.214 -17.806 1.00 95.31 98 ILE A CA 1
ATOM 729 C C . ILE A 1 98 ? 8.266 0.232 -18.410 1.00 95.31 98 ILE A C 1
ATOM 731 O O . ILE A 1 98 ? 8.625 -0.750 -19.065 1.00 95.31 98 ILE A O 1
ATOM 735 N N . PRO A 1 99 ? 9.119 1.249 -18.168 1.00 93.50 99 PRO A N 1
ATOM 736 C CA . PRO A 1 99 ? 10.507 1.231 -18.624 1.00 93.50 99 PRO A CA 1
ATOM 737 C C . PRO A 1 99 ? 11.272 0.007 -18.126 1.00 93.50 99 PRO A C 1
ATOM 739 O O . PRO A 1 99 ? 11.963 -0.637 -18.909 1.00 93.50 99 PRO A O 1
ATOM 742 N N . LEU A 1 100 ? 11.116 -0.363 -16.851 1.00 92.06 100 LEU A N 1
ATOM 743 C CA . LEU A 1 100 ? 11.780 -1.542 -16.288 1.00 92.06 100 LEU A CA 1
ATOM 744 C C . LEU A 1 100 ? 11.329 -2.844 -16.959 1.00 92.06 100 LEU A C 1
ATOM 746 O O . LEU A 1 100 ? 12.158 -3.720 -17.219 1.00 92.06 100 LEU A O 1
ATOM 750 N N . ALA A 1 101 ? 10.040 -2.970 -17.275 1.00 91.62 101 ALA A N 1
ATOM 751 C CA . ALA A 1 101 ? 9.496 -4.105 -18.013 1.00 91.62 101 ALA A CA 1
ATOM 752 C C . ALA A 1 101 ? 10.062 -4.173 -19.440 1.00 91.62 101 ALA A C 1
ATOM 754 O O . ALA A 1 101 ? 10.461 -5.249 -19.886 1.00 91.62 101 ALA A O 1
ATOM 755 N N . VAL A 1 102 ? 10.174 -3.030 -20.124 1.00 93.00 102 VAL A N 1
ATOM 756 C CA . VAL A 1 102 ? 10.800 -2.941 -21.453 1.00 93.00 102 VAL A CA 1
ATOM 757 C C . VAL A 1 102 ? 12.289 -3.298 -21.385 1.00 93.00 102 VAL A C 1
ATOM 759 O O . VAL A 1 102 ? 12.763 -4.103 -22.185 1.00 93.00 102 VAL A O 1
ATOM 762 N N . MET A 1 103 ? 13.026 -2.783 -20.394 1.00 91.31 103 MET A N 1
ATOM 763 C CA . MET A 1 103 ? 14.437 -3.130 -20.165 1.00 91.31 103 MET A CA 1
ATOM 764 C C . MET A 1 103 ? 14.626 -4.629 -19.919 1.00 91.31 103 MET A C 1
ATOM 766 O O . MET A 1 103 ? 15.613 -5.200 -20.376 1.00 91.31 103 MET A O 1
ATOM 770 N N . ARG A 1 104 ? 13.670 -5.282 -19.246 1.00 85.19 104 ARG A N 1
ATOM 771 C CA . ARG A 1 104 ? 13.710 -6.724 -18.970 1.00 85.19 104 ARG A CA 1
ATOM 772 C C . ARG A 1 104 ? 13.532 -7.580 -20.228 1.00 85.19 104 ARG A C 1
ATOM 774 O O . ARG A 1 104 ? 14.109 -8.662 -20.288 1.00 85.19 104 ARG A O 1
ATOM 781 N N . LEU A 1 105 ? 12.759 -7.106 -21.208 1.00 87.69 105 LEU A N 1
ATOM 782 C CA . LEU A 1 105 ? 12.548 -7.782 -22.497 1.00 87.69 105 LEU A CA 1
ATOM 783 C C . LEU A 1 105 ? 13.662 -7.486 -23.517 1.00 87.69 105 LEU A C 1
ATOM 785 O O . LEU A 1 105 ? 13.751 -8.145 -24.550 1.00 87.69 105 LEU A O 1
ATOM 789 N N . SER A 1 106 ? 14.516 -6.501 -23.236 1.00 87.25 106 SER A N 1
ATOM 790 C CA . SER A 1 106 ? 15.629 -6.150 -24.112 1.00 87.25 106 SER A CA 1
ATOM 791 C C . SER A 1 106 ? 16.636 -7.296 -24.228 1.00 87.25 106 SER A C 1
ATOM 793 O O . SER A 1 106 ? 17.021 -7.905 -23.231 1.00 87.25 106 SER A O 1
ATOM 795 N N . ALA A 1 107 ? 17.124 -7.538 -25.449 1.00 79.62 107 ALA A N 1
ATOM 796 C CA . ALA A 1 107 ? 18.189 -8.504 -25.722 1.00 79.62 107 ALA A CA 1
ATOM 797 C C . ALA A 1 107 ? 19.546 -8.087 -25.121 1.00 79.62 107 ALA A C 1
ATOM 799 O O . ALA A 1 107 ? 20.473 -8.893 -25.085 1.00 79.62 107 ALA A O 1
ATOM 800 N N . ASN A 1 108 ? 19.683 -6.837 -24.652 1.00 89.44 108 ASN A N 1
ATOM 801 C CA . ASN A 1 108 ? 20.899 -6.374 -23.996 1.00 89.44 108 ASN A CA 1
ATOM 802 C C . ASN A 1 108 ? 20.973 -6.920 -22.551 1.00 89.44 108 ASN A C 1
ATOM 804 O O . ASN A 1 108 ? 20.191 -6.484 -21.695 1.00 89.44 108 ASN A O 1
ATOM 808 N N . PRO A 1 109 ? 21.936 -7.811 -22.241 1.00 84.81 109 PRO A N 1
ATOM 809 C CA . PRO A 1 109 ? 22.035 -8.449 -20.931 1.00 84.81 109 PRO A CA 1
ATOM 810 C C . PRO A 1 109 ? 22.312 -7.455 -19.799 1.00 84.81 109 PRO A C 1
ATOM 812 O O . PRO A 1 109 ? 21.934 -7.728 -18.662 1.00 84.81 109 PRO A O 1
ATOM 815 N N . VAL A 1 110 ? 22.906 -6.289 -20.080 1.00 89.81 110 VAL A N 1
ATOM 816 C CA . VAL A 1 110 ? 23.171 -5.252 -19.068 1.00 89.81 110 VAL A CA 1
ATOM 817 C C . VAL A 1 110 ? 21.868 -4.605 -18.600 1.00 89.81 110 VAL A C 1
ATOM 819 O O . VAL A 1 110 ? 21.618 -4.524 -17.399 1.00 89.81 110 VAL A O 1
ATOM 822 N N . LEU A 1 111 ? 21.005 -4.193 -19.534 1.00 88.62 111 LEU A N 1
ATOM 823 C CA . LEU A 1 111 ? 19.711 -3.578 -19.207 1.00 88.62 111 LEU A CA 1
ATOM 824 C C . LEU A 1 111 ? 18.775 -4.585 -18.527 1.00 88.62 111 LEU A C 1
ATOM 826 O O . LEU A 1 111 ? 18.097 -4.240 -17.556 1.00 88.62 111 LEU A O 1
ATOM 830 N N . SER A 1 112 ? 18.773 -5.833 -19.002 1.00 87.56 112 SER A N 1
ATOM 831 C CA . SER A 1 112 ? 17.957 -6.896 -18.412 1.00 87.56 112 SER A CA 1
ATOM 832 C C . SER A 1 112 ? 18.427 -7.257 -16.997 1.00 87.56 112 SER A C 1
ATOM 834 O O . SER A 1 112 ? 17.606 -7.342 -16.083 1.00 87.56 112 SER A O 1
ATOM 836 N N . SER A 1 113 ? 19.744 -7.356 -16.770 1.00 87.81 113 SER A N 1
ATOM 837 C CA . SER A 1 113 ? 20.312 -7.619 -15.437 1.00 87.81 113 SER A CA 1
ATOM 838 C C . SER A 1 113 ? 20.073 -6.468 -14.459 1.00 87.81 113 SER A C 1
ATOM 840 O O . SER A 1 113 ? 19.772 -6.713 -13.292 1.00 87.81 113 SER A O 1
ATOM 842 N N . LEU A 1 114 ? 20.154 -5.213 -14.919 1.00 91.19 114 LEU A N 1
ATOM 843 C CA . LEU A 1 114 ? 19.880 -4.043 -14.081 1.00 91.19 114 LEU A CA 1
ATOM 844 C C . LEU A 1 114 ? 18.406 -3.990 -13.651 1.00 91.19 114 LEU A C 1
ATOM 846 O O . LEU A 1 114 ? 18.111 -3.784 -12.473 1.00 91.19 114 LEU A O 1
ATOM 850 N N . SER A 1 115 ? 17.482 -4.238 -14.587 1.00 90.50 115 SER A N 1
ATOM 851 C CA . SER A 1 115 ? 16.049 -4.351 -14.289 1.00 90.50 115 SER A CA 1
ATOM 852 C C . SER A 1 115 ? 15.762 -5.518 -13.336 1.00 90.50 115 SER A C 1
ATOM 854 O O . SER A 1 115 ? 15.021 -5.363 -12.362 1.00 90.50 115 SER A O 1
ATOM 856 N N . TRP A 1 116 ? 16.409 -6.670 -13.550 1.00 90.06 116 TRP A N 1
ATOM 857 C CA . TRP A 1 116 ? 16.305 -7.824 -12.659 1.00 90.06 116 TRP A CA 1
ATOM 858 C C . TRP A 1 116 ? 16.782 -7.496 -11.241 1.00 90.06 116 TRP A C 1
ATOM 860 O O . TRP A 1 116 ? 16.061 -7.779 -10.286 1.00 90.06 116 TRP A O 1
ATOM 870 N N . GLY A 1 117 ? 17.935 -6.835 -11.103 1.00 91.81 117 GLY A N 1
ATOM 871 C CA . GLY A 1 117 ? 18.481 -6.408 -9.815 1.00 91.81 117 GLY A CA 1
ATOM 872 C C . GLY A 1 117 ? 17.565 -5.427 -9.086 1.00 91.81 117 GLY A C 1
ATOM 873 O O . GLY A 1 117 ? 17.291 -5.616 -7.903 1.00 91.81 117 GLY A O 1
ATOM 874 N N . TYR A 1 118 ? 17.019 -4.433 -9.794 1.00 90.44 118 TYR A N 1
ATOM 875 C CA . TYR A 1 118 ? 16.040 -3.506 -9.224 1.00 90.44 118 TYR A CA 1
ATOM 876 C C . TYR A 1 118 ? 14.815 -4.257 -8.678 1.00 90.44 118 TYR A C 1
ATOM 878 O O . TYR A 1 118 ? 14.492 -4.144 -7.497 1.00 90.44 118 TYR A O 1
ATOM 886 N N . VAL A 1 119 ? 14.155 -5.083 -9.498 1.00 91.19 119 VAL A N 1
ATOM 887 C CA . VAL A 1 119 ? 12.960 -5.827 -9.059 1.00 91.19 119 VAL A CA 1
ATOM 888 C C . VAL A 1 119 ? 13.294 -6.780 -7.911 1.00 91.19 119 VAL A C 1
ATOM 890 O O . VAL A 1 119 ? 12.501 -6.913 -6.978 1.00 91.19 119 VAL A O 1
ATOM 893 N N . TRP A 1 120 ? 14.460 -7.424 -7.962 1.00 92.19 120 TRP A N 1
ATOM 894 C CA . TRP A 1 120 ? 14.914 -8.345 -6.929 1.00 92.19 120 TRP A CA 1
ATOM 895 C C . TRP A 1 120 ? 15.122 -7.641 -5.585 1.00 92.19 120 TRP A C 1
ATOM 897 O O . TRP A 1 120 ? 14.591 -8.129 -4.590 1.00 92.19 120 TRP A O 1
ATOM 907 N N . ILE A 1 121 ? 15.793 -6.483 -5.544 1.00 92.12 121 ILE A N 1
ATOM 908 C CA . ILE A 1 121 ? 15.980 -5.700 -4.309 1.00 92.12 121 ILE A CA 1
ATOM 909 C C . ILE A 1 121 ? 14.620 -5.287 -3.747 1.00 92.12 121 ILE A C 1
ATOM 911 O O . ILE A 1 121 ? 14.282 -5.657 -2.629 1.00 92.12 121 ILE A O 1
ATOM 915 N N . PHE A 1 122 ? 13.791 -4.600 -4.534 1.00 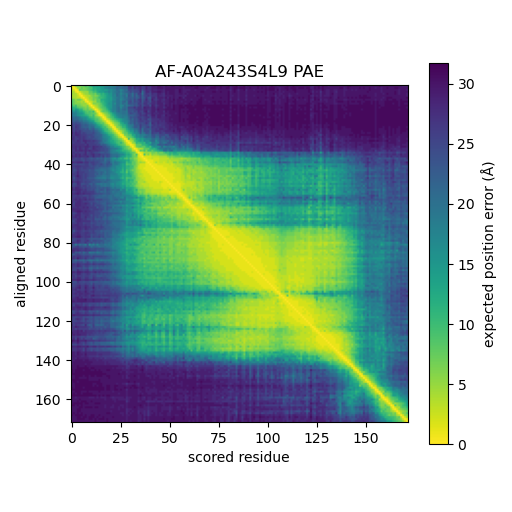87.56 122 PHE A N 1
ATOM 916 C CA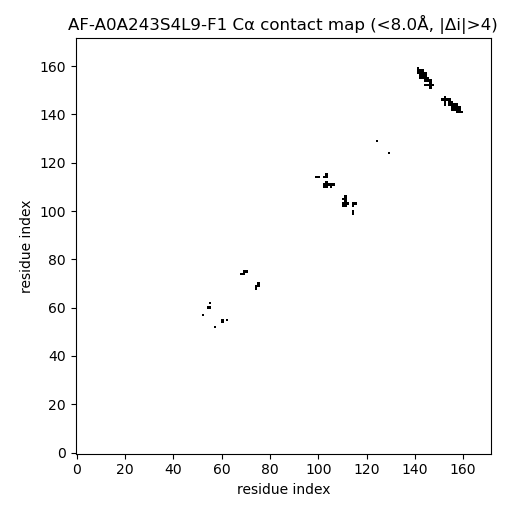 . PHE A 1 122 ? 12.514 -4.075 -4.041 1.00 87.56 122 PHE A CA 1
ATOM 917 C C . PHE A 1 122 ? 11.533 -5.168 -3.589 1.00 87.56 122 PHE A C 1
ATOM 919 O O . PHE A 1 122 ? 10.708 -4.915 -2.714 1.00 87.56 122 PHE A O 1
ATOM 926 N N . ARG A 1 123 ? 11.611 -6.384 -4.150 1.00 86.56 123 ARG A N 1
ATOM 927 C CA . ARG A 1 123 ? 10.803 -7.528 -3.693 1.00 86.56 123 ARG A CA 1
ATOM 928 C C . ARG A 1 123 ? 11.416 -8.299 -2.527 1.00 86.56 123 ARG A C 1
ATOM 930 O O . ARG A 1 123 ? 10.665 -8.921 -1.781 1.00 86.56 123 ARG A O 1
ATOM 937 N N . SER A 1 124 ? 12.740 -8.296 -2.392 1.00 93.12 124 SER A N 1
ATOM 938 C CA . SER A 1 124 ? 13.447 -9.078 -1.366 1.00 93.12 124 SER A CA 1
ATOM 939 C C . SER A 1 124 ? 13.751 -8.267 -0.109 1.00 93.12 124 SER A C 1
ATOM 941 O O . SER A 1 124 ? 13.979 -8.850 0.949 1.00 93.12 124 SER A O 1
ATOM 943 N N . THR A 1 125 ? 13.749 -6.936 -0.189 1.00 93.31 125 THR A N 1
ATOM 944 C CA . THR A 1 125 ? 13.933 -6.056 0.965 1.00 93.31 125 THR A CA 1
ATOM 945 C C . THR A 1 125 ? 12.635 -5.984 1.775 1.00 93.31 125 THR A C 1
ATOM 947 O O . THR A 1 125 ? 11.612 -5.533 1.254 1.00 93.31 125 THR A O 1
ATOM 950 N N . PRO A 1 126 ? 12.642 -6.388 3.060 1.00 92.56 126 PRO A N 1
ATOM 951 C CA . PRO A 1 126 ? 11.472 -6.251 3.918 1.00 92.56 126 PRO A CA 1
ATOM 952 C C . PRO A 1 126 ? 11.033 -4.787 4.027 1.00 92.56 126 PRO A C 1
ATOM 954 O O . PRO A 1 126 ? 11.869 -3.899 4.206 1.00 92.56 126 PRO A O 1
ATOM 957 N N . LEU A 1 127 ? 9.720 -4.530 4.010 1.00 92.00 127 LEU A N 1
ATOM 958 C CA . LEU A 1 127 ? 9.167 -3.171 4.113 1.00 92.00 127 LEU A CA 1
ATOM 959 C C . LEU A 1 127 ? 9.643 -2.450 5.386 1.00 92.00 127 LEU A C 1
ATOM 961 O O . LEU A 1 127 ? 9.894 -1.250 5.359 1.00 92.00 127 LEU A O 1
ATOM 965 N N . LEU A 1 128 ? 9.858 -3.197 6.474 1.00 92.81 128 LEU A N 1
ATOM 966 C CA . LEU A 1 128 ? 10.455 -2.681 7.708 1.00 92.81 128 LEU A CA 1
ATOM 967 C C . LEU A 1 128 ? 11.850 -2.082 7.492 1.00 92.81 128 LEU A C 1
ATOM 969 O O . LEU A 1 128 ? 12.129 -1.008 8.014 1.00 92.81 128 LEU A O 1
ATOM 973 N N . VAL A 1 129 ? 12.710 -2.746 6.712 1.00 91.81 129 VAL A N 1
ATOM 974 C CA . VAL A 1 129 ? 14.059 -2.246 6.397 1.00 91.81 129 VAL A CA 1
ATOM 975 C C . VAL A 1 129 ? 13.960 -0.981 5.557 1.00 91.81 129 VAL A C 1
ATOM 977 O O . VAL A 1 129 ? 14.660 -0.012 5.834 1.00 91.81 129 VAL A O 1
ATOM 980 N N . GLN A 1 130 ? 13.045 -0.962 4.585 1.00 91.19 130 GLN A N 1
ATOM 981 C CA . GLN A 1 130 ? 12.793 0.213 3.757 1.00 91.19 130 GLN A CA 1
ATOM 982 C C . GLN A 1 130 ? 12.376 1.410 4.624 1.00 91.19 130 GLN A C 1
ATOM 984 O O . GLN A 1 130 ? 12.985 2.473 4.537 1.00 91.19 130 GLN A O 1
ATOM 989 N N . LEU A 1 131 ? 11.394 1.233 5.513 1.00 89.75 131 LEU A N 1
ATOM 990 C CA . LEU A 1 131 ? 10.944 2.283 6.432 1.00 89.75 131 LEU A CA 1
ATOM 991 C C . LEU A 1 131 ? 12.046 2.733 7.396 1.00 89.75 131 LEU A C 1
ATOM 993 O O . LEU A 1 131 ? 12.218 3.933 7.595 1.00 89.75 131 LEU A O 1
ATOM 997 N N . LEU A 1 132 ? 12.807 1.793 7.968 1.00 89.38 132 LEU A N 1
ATOM 998 C CA . LEU A 1 132 ? 13.917 2.104 8.867 1.00 89.38 132 LEU A CA 1
ATOM 999 C C . LEU A 1 132 ? 14.974 2.946 8.152 1.00 89.38 132 LEU A C 1
ATOM 1001 O O . LEU A 1 132 ? 15.435 3.938 8.716 1.00 89.38 132 LEU A O 1
ATOM 1005 N N . PHE A 1 133 ? 15.324 2.573 6.919 1.00 86.75 133 PHE A N 1
ATOM 1006 C CA . PHE A 1 133 ? 16.270 3.308 6.091 1.00 86.75 133 PHE A CA 1
ATOM 1007 C C . PHE A 1 133 ? 15.773 4.726 5.805 1.00 86.75 133 PHE A C 1
ATOM 1009 O O . PHE A 1 133 ? 16.500 5.668 6.092 1.00 86.75 133 PHE A O 1
ATOM 1016 N N . TRP A 1 134 ? 14.535 4.903 5.325 1.00 85.06 134 TRP A N 1
ATOM 1017 C CA . TRP A 1 134 ? 13.978 6.238 5.052 1.00 85.06 134 TRP A CA 1
ATOM 1018 C C . TRP A 1 134 ? 13.881 7.106 6.303 1.00 85.06 134 TRP A C 1
ATOM 1020 O O . TRP A 1 134 ? 14.214 8.288 6.256 1.00 85.06 134 TRP A O 1
ATOM 1030 N N . PHE A 1 135 ? 13.464 6.526 7.427 1.00 85.69 135 PHE A N 1
ATOM 1031 C CA . PHE A 1 135 ? 13.340 7.257 8.684 1.00 85.69 135 PHE A CA 1
ATOM 1032 C C . PHE A 1 135 ? 14.706 7.639 9.277 1.00 85.69 135 PHE A C 1
ATOM 1034 O O . PHE A 1 135 ? 14.849 8.716 9.847 1.00 85.69 135 PHE A O 1
ATOM 1041 N N . ASN A 1 136 ? 15.731 6.797 9.103 1.00 83.94 136 ASN A N 1
ATOM 1042 C CA . ASN A 1 136 ? 17.083 7.043 9.619 1.00 83.94 136 ASN A CA 1
ATOM 1043 C C . ASN A 1 136 ? 18.043 7.636 8.580 1.00 83.94 136 ASN A C 1
ATOM 1045 O O . ASN A 1 136 ? 19.215 7.834 8.894 1.00 83.94 136 ASN A O 1
ATOM 1049 N N . ILE A 1 137 ? 17.594 7.958 7.362 1.00 80.94 137 ILE A N 1
ATOM 1050 C CA . ILE A 1 137 ? 18.486 8.433 6.294 1.00 80.94 137 ILE A CA 1
ATOM 1051 C C . ILE A 1 137 ? 19.194 9.739 6.680 1.00 80.94 137 ILE A C 1
ATOM 1053 O O . ILE A 1 137 ? 20.361 9.923 6.350 1.00 80.94 137 ILE A O 1
ATOM 1057 N N . GLY A 1 138 ? 18.528 10.606 7.452 1.00 72.94 138 GLY A N 1
ATOM 1058 C CA . GLY A 1 138 ? 19.115 11.841 7.983 1.00 72.94 138 GLY A CA 1
ATOM 1059 C C . GLY A 1 138 ? 20.164 11.613 9.078 1.00 72.94 138 GLY A C 1
ATOM 1060 O O . GLY A 1 138 ? 21.037 12.454 9.265 1.00 72.94 138 GLY A O 1
ATOM 1061 N N . ALA A 1 139 ? 20.111 10.470 9.769 1.00 66.38 139 ALA A N 1
ATOM 1062 C CA . ALA A 1 139 ? 21.121 10.056 10.741 1.00 66.38 139 ALA A CA 1
ATOM 1063 C C . ALA A 1 139 ? 22.279 9.285 10.079 1.00 66.38 139 ALA A C 1
ATOM 1065 O O . ALA A 1 139 ? 23.420 9.420 10.514 1.00 66.38 139 ALA A O 1
ATOM 1066 N N . LEU A 1 140 ? 22.003 8.511 9.018 1.00 64.31 140 LEU A N 1
ATOM 1067 C CA . LEU A 1 140 ? 23.011 7.780 8.236 1.00 64.31 140 LEU A CA 1
ATOM 1068 C C . LEU A 1 140 ? 23.814 8.691 7.291 1.00 64.31 140 LEU A C 1
ATOM 1070 O O . LEU A 1 140 ? 25.006 8.464 7.099 1.00 64.31 140 LEU A O 1
ATOM 1074 N N . TYR A 1 141 ? 23.186 9.726 6.724 1.00 59.56 141 TYR A N 1
ATOM 1075 C CA . TYR A 1 141 ? 23.821 10.724 5.855 1.00 59.56 141 TYR A CA 1
ATOM 1076 C C . TYR A 1 141 ? 23.607 12.154 6.399 1.00 59.56 141 TYR A C 1
ATOM 1078 O O . TYR A 1 141 ? 22.894 12.952 5.789 1.00 59.56 141 TYR A O 1
ATOM 1086 N N . PRO A 1 142 ? 24.238 12.523 7.535 1.00 56.41 142 PRO A N 1
ATOM 1087 C CA . PRO A 1 142 ? 24.076 13.837 8.179 1.00 56.41 142 PRO A CA 1
ATOM 1088 C C . PRO A 1 142 ? 24.643 15.019 7.363 1.00 56.41 142 PRO A C 1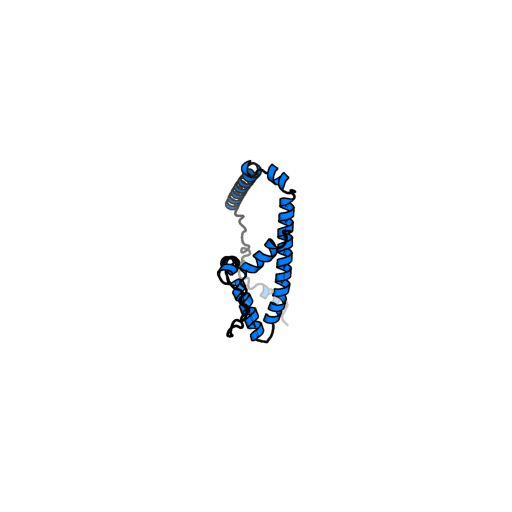
ATOM 1090 O O . PRO A 1 142 ? 24.372 16.185 7.662 1.00 56.41 142 PRO A O 1
ATOM 1093 N N . THR A 1 143 ? 25.414 14.739 6.311 1.00 54.22 143 THR A N 1
ATOM 1094 C CA . THR A 1 143 ? 25.910 15.719 5.340 1.00 54.22 143 THR A CA 1
ATOM 1095 C C . THR A 1 143 ? 25.680 15.200 3.927 1.00 54.22 143 THR A C 1
ATOM 1097 O O . THR A 1 143 ? 26.379 14.288 3.485 1.00 54.22 143 THR A O 1
ATOM 1100 N N . LEU A 1 144 ? 24.749 15.808 3.189 1.00 51.00 144 LEU A N 1
ATOM 1101 C CA . LEU A 1 144 ? 24.693 15.685 1.732 1.00 51.00 144 LEU A CA 1
ATOM 1102 C C . LEU A 1 144 ? 25.772 16.599 1.134 1.00 51.00 144 LEU A C 1
ATOM 1104 O O . LEU A 1 144 ? 25.499 17.700 0.664 1.00 51.00 144 LEU A O 1
ATOM 1108 N N . GLY A 1 145 ? 27.028 16.163 1.211 1.00 50.22 145 GLY A N 1
ATOM 1109 C CA . GLY A 1 145 ? 28.100 16.757 0.421 1.00 50.22 145 GLY A CA 1
ATOM 1110 C C . GLY A 1 145 ? 28.006 16.224 -1.004 1.00 50.22 145 GLY A C 1
ATOM 1111 O O . GLY A 1 145 ? 28.146 15.020 -1.212 1.00 50.22 145 GLY A O 1
ATOM 1112 N N . LEU A 1 146 ? 27.780 17.097 -1.987 1.00 50.94 146 LEU A N 1
ATOM 1113 C CA . LEU A 1 146 ? 27.933 16.741 -3.397 1.00 50.94 146 LEU A CA 1
ATOM 1114 C C . LEU A 1 146 ? 29.440 16.648 -3.701 1.00 50.94 146 LEU A C 1
ATOM 1116 O O . LEU A 1 146 ? 30.061 17.593 -4.181 1.00 50.94 146 LEU A O 1
ATOM 1120 N N . GLY A 1 147 ? 30.051 15.529 -3.319 1.00 50.53 147 GLY A N 1
ATOM 1121 C CA . GLY A 1 147 ? 31.427 15.178 -3.656 1.00 50.53 147 GLY A CA 1
ATOM 1122 C C . GLY A 1 147 ? 31.450 14.135 -4.767 1.00 50.53 147 GLY A C 1
ATOM 1123 O O . GLY A 1 147 ? 30.598 13.250 -4.810 1.00 50.53 147 GLY A O 1
ATOM 1124 N N . ILE A 1 148 ? 32.434 14.225 -5.660 1.00 51.75 148 ILE A N 1
ATOM 1125 C CA . ILE A 1 148 ? 32.726 13.163 -6.628 1.00 51.75 148 ILE A CA 1
ATOM 1126 C C . ILE A 1 148 ? 33.032 11.895 -5.814 1.00 51.75 148 ILE A C 1
ATOM 1128 O O . ILE A 1 148 ? 33.871 11.974 -4.907 1.00 51.75 148 ILE A O 1
ATOM 1132 N N . PRO A 1 149 ? 32.398 10.737 -6.087 1.00 49.56 149 PRO A N 1
ATOM 1133 C CA . PRO A 1 149 ? 32.857 9.490 -5.497 1.00 49.56 149 PRO A CA 1
ATOM 1134 C C . PRO A 1 149 ? 34.304 9.320 -5.980 1.00 49.56 149 PRO A C 1
ATOM 1136 O O . PRO A 1 149 ? 34.522 9.182 -7.177 1.00 49.56 149 PRO A O 1
ATOM 1139 N N . PHE A 1 150 ? 35.275 9.431 -5.064 1.00 48.78 150 PHE A N 1
ATOM 1140 C CA . PHE A 1 150 ? 36.733 9.422 -5.307 1.00 48.78 150 PHE A CA 1
ATOM 1141 C C . PHE A 1 150 ? 37.437 10.756 -5.690 1.00 48.78 150 PHE A C 1
ATOM 1143 O O . PHE A 1 150 ? 38.520 10.708 -6.269 1.00 48.78 150 PHE A O 1
ATOM 1150 N N . GLY A 1 151 ? 36.920 11.943 -5.325 1.00 52.78 151 GLY A N 1
ATOM 1151 C CA . GLY A 1 151 ? 37.636 13.235 -5.485 1.00 52.78 151 GLY A CA 1
ATOM 1152 C C . GLY A 1 151 ? 37.600 14.163 -4.251 1.00 52.78 151 GLY A C 1
ATOM 1153 O O . GLY A 1 151 ? 36.834 13.901 -3.320 1.00 52.78 151 GLY A O 1
ATOM 1154 N N . PRO A 1 152 ? 38.411 15.246 -4.204 1.00 56.66 152 PRO A N 1
ATOM 1155 C CA . PRO A 1 152 ? 38.387 16.213 -3.104 1.00 56.66 152 PRO A CA 1
ATOM 1156 C C . PRO A 1 152 ? 37.033 16.937 -3.020 1.00 56.66 152 PRO A C 1
ATOM 1158 O O . PRO A 1 152 ? 36.475 17.390 -4.018 1.00 56.66 152 PRO A O 1
ATOM 1161 N N . GLN A 1 153 ? 36.492 17.008 -1.804 1.00 53.53 153 GLN A N 1
ATOM 1162 C CA . GLN A 1 153 ? 35.184 17.586 -1.496 1.00 53.53 153 GLN A CA 1
ATOM 1163 C C . GLN A 1 153 ? 35.309 19.111 -1.382 1.00 53.53 153 GLN A C 1
ATOM 1165 O O . GLN A 1 153 ? 35.942 19.602 -0.452 1.00 53.53 153 GLN A O 1
ATOM 1170 N N . PHE A 1 154 ? 34.724 19.869 -2.315 1.00 52.56 154 PHE A N 1
ATOM 1171 C CA . PHE A 1 154 ? 34.892 21.330 -2.339 1.00 52.56 154 PHE A CA 1
ATOM 1172 C C . PHE A 1 154 ? 33.803 22.115 -1.597 1.00 52.56 154 PHE A C 1
ATOM 1174 O O . PHE A 1 154 ? 34.054 23.250 -1.205 1.00 52.56 154 PHE A O 1
ATOM 1181 N N . VAL A 1 155 ? 32.614 21.545 -1.359 1.00 50.88 155 VAL A N 1
ATOM 1182 C CA . VAL A 1 155 ? 31.539 22.243 -0.632 1.00 50.88 155 VAL A CA 1
ATOM 1183 C C . VAL A 1 155 ? 30.751 21.270 0.246 1.00 50.88 155 VAL A C 1
ATOM 1185 O O . VAL A 1 155 ? 29.941 20.475 -0.229 1.00 50.88 155 VAL A O 1
ATOM 1188 N N . THR A 1 156 ? 30.969 21.361 1.557 1.00 52.66 156 THR A N 1
ATOM 1189 C CA . THR A 1 156 ? 30.201 20.636 2.577 1.00 52.66 156 THR A CA 1
ATOM 1190 C C . THR A 1 156 ? 29.002 21.483 2.996 1.00 52.66 156 THR A C 1
ATOM 1192 O O . THR A 1 156 ? 29.133 22.363 3.846 1.00 52.66 156 THR A O 1
ATOM 1195 N N . VAL A 1 157 ? 27.818 21.229 2.432 1.00 52.81 157 VAL A N 1
ATOM 1196 C CA . VAL A 1 157 ? 26.570 21.819 2.944 1.00 52.81 157 VAL A CA 1
ATOM 1197 C C . VAL A 1 157 ? 25.951 20.853 3.953 1.00 52.81 157 VAL A C 1
ATOM 1199 O O . VAL A 1 157 ? 25.587 19.725 3.627 1.00 52.81 157 VAL A O 1
ATOM 1202 N N . LYS A 1 158 ? 25.845 21.287 5.213 1.00 51.69 158 LYS A N 1
ATOM 1203 C CA . LYS A 1 158 ? 25.125 20.553 6.261 1.00 51.69 158 LYS A CA 1
ATOM 1204 C C . LYS A 1 158 ? 23.621 20.692 6.025 1.00 51.69 158 LYS A C 1
ATOM 1206 O O . LYS A 1 158 ? 23.085 21.792 6.125 1.00 51.69 158 LYS A O 1
ATOM 1211 N N . THR A 1 159 ? 22.938 19.578 5.776 1.00 52.09 159 THR A N 1
ATOM 1212 C CA . THR A 1 159 ? 21.488 19.502 5.511 1.00 52.09 159 THR A CA 1
ATOM 1213 C C . THR A 1 159 ? 20.639 20.102 6.645 1.00 52.09 159 THR A C 1
ATOM 1215 O O . THR A 1 159 ? 19.593 20.690 6.392 1.00 52.09 159 THR A O 1
ATOM 1218 N N . VAL A 1 160 ? 21.139 20.066 7.887 1.00 53.69 160 VAL A N 1
ATOM 1219 C CA . VAL A 1 160 ? 20.508 20.675 9.077 1.00 53.69 160 VAL A CA 1
ATOM 1220 C C . VAL A 1 160 ? 20.393 22.207 8.989 1.00 53.69 160 VAL A C 1
ATOM 1222 O O . VAL A 1 160 ? 19.504 22.793 9.600 1.00 53.69 160 VAL A O 1
ATOM 1225 N N . ASN A 1 161 ? 21.229 22.871 8.185 1.00 54.94 161 ASN A N 1
ATOM 1226 C CA . ASN A 1 161 ? 21.236 24.332 8.062 1.00 54.94 161 ASN A CA 1
ATOM 1227 C C . ASN A 1 161 ? 20.346 24.873 6.932 1.00 54.94 161 ASN A C 1
ATOM 1229 O O . ASN A 1 161 ? 20.324 26.081 6.735 1.00 54.94 161 ASN A O 1
ATOM 1233 N N . LEU A 1 162 ? 19.611 24.036 6.188 1.00 52.97 162 LEU A N 1
ATOM 1234 C CA . LEU A 1 162 ? 18.688 24.517 5.144 1.00 52.97 162 LEU A CA 1
ATOM 1235 C C . LEU A 1 162 ? 17.283 24.836 5.683 1.00 52.97 162 LEU A C 1
ATOM 1237 O O . LEU A 1 162 ? 16.554 25.610 5.072 1.00 52.97 162 LEU A O 1
ATOM 1241 N N . LEU A 1 163 ? 16.923 24.300 6.854 1.00 54.72 163 LEU A N 1
ATOM 1242 C CA . LEU A 1 163 ? 15.636 24.570 7.510 1.00 54.72 163 LEU A CA 1
ATOM 1243 C C . LEU A 1 163 ? 15.680 25.793 8.446 1.00 54.72 163 LEU A C 1
ATOM 1245 O O . LEU A 1 163 ? 14.645 26.389 8.723 1.00 54.72 163 LEU A O 1
ATOM 1249 N N . GLY A 1 164 ? 16.866 26.209 8.903 1.00 55.97 164 GLY A N 1
ATOM 1250 C CA . GLY A 1 164 ? 17.038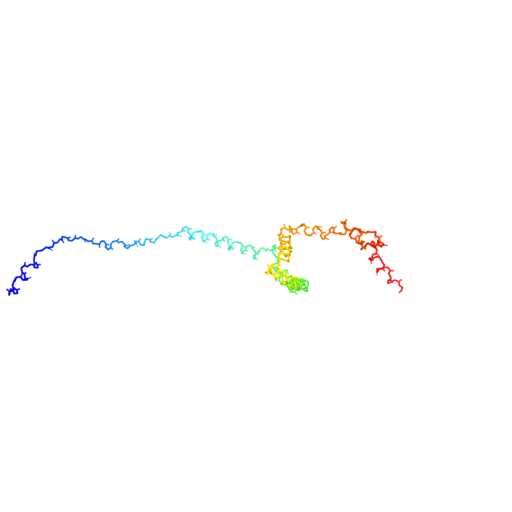 27.371 9.788 1.00 55.97 164 GLY A CA 1
ATOM 1251 C C . GLY A 1 164 ? 16.829 28.739 9.108 1.00 55.97 164 GLY A C 1
ATOM 1252 O O . GLY A 1 164 ? 16.080 29.562 9.635 1.00 55.97 164 GLY A O 1
ATOM 1253 N N . PRO A 1 165 ? 17.428 29.014 7.932 1.00 57.84 165 PRO A N 1
ATOM 1254 C CA . PRO A 1 165 ? 17.313 30.312 7.262 1.00 57.84 165 PRO A CA 1
ATOM 1255 C C . PRO A 1 165 ? 15.911 30.591 6.707 1.00 57.84 165 PRO A C 1
ATOM 1257 O O . PRO A 1 165 ? 15.470 31.735 6.722 1.00 57.84 165 PRO A O 1
ATOM 1260 N N . ALA A 1 166 ? 15.192 29.554 6.260 1.00 58.00 166 ALA A N 1
ATOM 1261 C CA . ALA A 1 166 ? 13.840 29.692 5.716 1.00 58.00 166 ALA A CA 1
ATOM 1262 C C . ALA A 1 166 ? 12.792 30.034 6.792 1.00 58.00 166 ALA A C 1
ATOM 1264 O O . ALA A 1 166 ? 11.819 30.719 6.496 1.00 58.00 166 ALA A O 1
ATOM 1265 N N . LEU A 1 167 ? 13.004 29.603 8.042 1.00 56.22 167 LEU A N 1
ATOM 1266 C CA . LEU A 1 167 ? 12.093 29.866 9.165 1.00 56.22 167 LEU A CA 1
ATOM 1267 C C . LEU A 1 167 ? 12.456 31.129 9.966 1.00 56.22 167 LEU A C 1
ATOM 1269 O O . LEU A 1 167 ? 11.606 31.671 10.663 1.00 56.22 167 LEU A O 1
ATOM 1273 N N . THR A 1 168 ? 13.692 31.628 9.854 1.00 61.66 168 THR A N 1
ATOM 1274 C CA . THR A 1 168 ? 14.173 32.801 10.622 1.00 61.66 168 THR A CA 1
ATOM 1275 C C . THR A 1 168 ? 14.144 34.108 9.804 1.00 61.66 168 THR A C 1
ATOM 1277 O O . THR A 1 168 ? 14.523 35.163 10.303 1.00 61.66 168 THR A O 1
ATOM 1280 N N . GLY A 1 169 ? 13.693 34.068 8.542 1.00 57.47 169 GLY A N 1
ATOM 1281 C CA . GLY A 1 169 ? 13.719 35.212 7.617 1.00 57.47 169 GLY A CA 1
ATOM 1282 C C . GLY A 1 169 ? 12.430 36.039 7.493 1.00 57.47 169 GLY A C 1
ATOM 1283 O O . GLY A 1 169 ? 12.480 37.120 6.918 1.00 57.47 169 GLY A O 1
ATOM 1284 N N . SER A 1 170 ? 11.285 35.585 8.016 1.00 54.50 170 SER A N 1
ATOM 1285 C CA . SER A 1 170 ? 9.984 36.270 7.854 1.00 54.50 170 SER A CA 1
ATOM 1286 C C . SER A 1 170 ? 9.523 37.011 9.118 1.00 54.50 170 SER A C 1
ATOM 1288 O O . SER A 1 170 ? 8.348 36.973 9.476 1.00 54.50 170 SER A O 1
ATOM 1290 N N . GLY A 1 171 ? 10.467 37.632 9.826 1.00 58.44 171 GLY A N 1
ATOM 1291 C CA . GLY A 1 171 ? 10.233 38.398 11.050 1.00 58.44 171 GLY A CA 1
ATOM 1292 C C . GLY A 1 171 ? 10.733 39.836 10.941 1.00 58.44 171 GLY A C 1
ATOM 1293 O O . GLY A 1 171 ? 11.578 40.245 11.734 1.00 58.44 171 GLY A O 1
ATOM 1294 N N . ARG A 1 172 ? 10.244 40.576 9.943 1.00 46.41 172 ARG A N 1
ATOM 1295 C CA . ARG A 1 172 ? 10.119 42.038 9.958 1.00 46.41 172 ARG A CA 1
ATOM 1296 C C . ARG A 1 172 ? 8.856 42.437 9.216 1.00 46.41 172 ARG A C 1
ATOM 1298 O O . ARG A 1 172 ? 8.635 41.860 8.131 1.00 46.41 172 ARG A O 1
#

pLDDT: mean 76.29, std 17.02, range [46.41, 98.0]

Radius of gyration: 41.04 Å; Cα contacts (8 Å, |Δi|>4): 47; chains: 1; bounding box: 73×121×80 Å

Foldseek 3Di:
DDDPVVVVVVVPPDDDDDPPPDPPPPPDDDDDPPVVVVVVVVVVVVVVVVVVVCCVPPCVVVVVVCVVCCPPPVNVVVVVVVVVVVVVCVVVCCVVVVCLVVLCPDPPVVSNVVSVVVVCCVVVPPVVNVVVCVVCVCVVCQWPQPDDPPDDGDDTDGPVPVVVCVVPPPDD

Organism: NCBI:txid487165

InterPro domains:
  IPR000515 ABC transporter type 1, transmembrane domain MetI-like [cd06261] (88-167)
  IPR010065 Amino acid ABC transporter, permease protein, 3-TM domain [TIGR01726] (73-137)
  IPR035906 MetI-like superfamily [G3DSA:1.10.3720.10] (61-168)
  IPR035906 MetI-like superfamily [SSF161098] (75-149)
  IPR051322 Amino Acid ABC Transporter Permease [PTHR30450] (70-147)

Sequence (172 aa):
MVSPSDLTASLHASAPATGGAKTDDLPRIVPRRHIGRLLSAAVALLLFAMLVNSVVRNRAFQWEVVGRHFTSAAVLDGLLLTLWLTGVVMVLGFLLGIPLAVMRLSANPVLSSLSWGYVWIFRSTPLLVQLLFWFNIGALYPTLGLGIPFGPQFVTVKTVNLLGPALTGSGR

Mean predicted aligned error: 17.73 Å

Solvent-accessible surface area (backbone atoms only — not comparable to full-atom values): 10589 Å² total; per-residue (Å²): 139,82,61,81,69,66,63,63,67,60,75,76,72,78,84,78,78,91,72,81,77,72,83,76,80,66,84,81,84,72,85,78,79,60,58,69,60,51,50,51,49,51,50,51,51,50,53,49,50,52,50,51,48,45,60,74,68,36,72,89,66,38,65,67,58,51,64,63,44,62,78,29,66,71,48,48,50,50,51,50,48,52,52,49,51,49,50,52,51,50,53,52,49,46,67,54,45,51,57,39,52,52,30,50,71,40,89,49,66,67,49,20,49,53,32,49,50,52,55,48,48,71,71,67,52,54,68,67,58,53,53,51,47,67,72,38,40,64,75,77,48,59,53,66,47,85,46,57,93,91,53,84,69,86,54,83,48,52,60,77,60,66,62,52,62,73,71,71,65,82,82,125